Protein AF-A0A949NY78-F1 (afdb_monomer)

Foldseek 3Di:
DPPVVVLLVPFDWDQAPPDDGAWGFPDDAQQKTWIWGQDPPGIKIWIWGADPVRRHTDDIDIGPDPVVSVVVNCPVRVVDDPVPDDDLVRLLVLLVVLVVCVVPDPPDDPVRVVVSVVSNVVSCVVRVVNVVVVVVVVVVVVVPPDPDD

Mean predicted aligned error: 8.69 Å

pLDDT: mean 89.38, std 11.96, range [41.12, 98.56]

Solvent-accessible surface area (backbone atoms only — not comparable to full-atom values): 8663 Å² total; per-residue (Å²): 120,65,69,64,52,53,49,56,73,73,37,53,73,56,84,36,63,94,58,73,87,64,36,22,41,75,48,74,45,84,61,23,36,36,31,38,31,75,47,98,85,59,52,37,23,34,26,32,32,49,41,97,87,60,52,29,68,42,84,72,48,79,30,78,44,65,67,63,34,51,54,53,36,33,46,75,40,61,76,39,65,66,93,75,60,73,52,73,68,52,45,52,52,52,43,56,51,50,55,50,48,59,75,70,42,92,81,69,50,73,70,58,52,53,52,49,52,58,49,44,56,53,44,41,72,74,42,56,67,57,62,52,50,55,53,50,53,54,52,54,65,66,69,68,72,63,91,78,130

Sequence (149 aa):
MTKLMELYNQLKPLQADGLREGYRKILEHDGHVLAMGKMQEGFEFVTWRYTYDGNSVTLGHYFTGLEAAKEDFAKRAGLINANRMFGETDLKLIHSSLVNYVGLNGNLNYKDEKAIGSILEKIELIVPEILRHEKLEDLEMVADDGIEL

Nearest PDB structures (foldseek):
  7fdd-assembly1_B  TM=4.604E-01  e=5.812E-01  Borreliella burgdorferi
  6kwv-assembly1_O  TM=4.758E-01  e=1.261E+00  Borreliella burgdorferi B31
  3ckf-assembly1_A  TM=4.915E-01  e=1.914E+00  Borreliella burgdorferi
  4bhm-assembly1_D  TM=4.226E-01  e=3.913E+00  Pyricularia oryzae
  5yxy-assembly2_B  TM=3.134E-01  e=1.339E+00  Thermococcus kodakarensis KOD1

Radius of gyration: 23.09 Å; Cα contacts (8 Å, |Δi|>4): 155; chains: 1; bounding box: 70×34×57 Å

Structure (mmCIF, N/CA/C/O backbone):
data_AF-A0A949NY78-F1
#
_entry.id   AF-A0A949NY78-F1
#
loop_
_atom_site.group_PDB
_atom_site.id
_atom_site.type_symbol
_atom_site.label_atom_id
_atom_site.label_alt_id
_atom_site.label_comp_id
_atom_site.label_asym_id
_atom_site.label_entity_id
_atom_site.label_seq_id
_atom_site.pdbx_PDB_ins_code
_atom_site.Cartn_x
_atom_site.Cartn_y
_atom_site.Cartn_z
_atom_site.occupancy
_atom_site.B_iso_or_equiv
_atom_site.auth_seq_id
_atom_site.auth_comp_id
_atom_site.auth_asym_id
_atom_site.auth_atom_id
_atom_site.pdbx_PDB_mo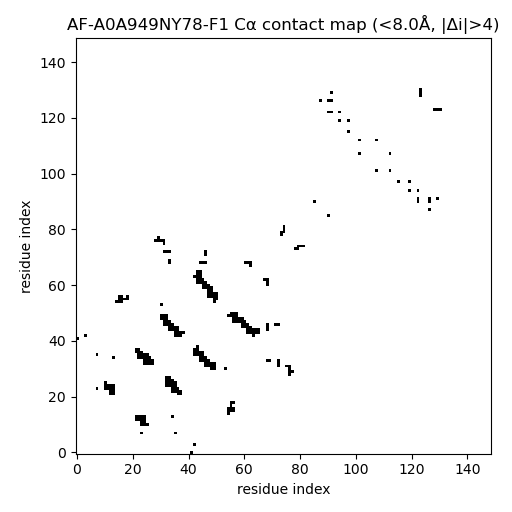del_num
ATOM 1 N N . MET A 1 1 ? 2.492 18.033 10.832 1.00 58.00 1 MET A N 1
ATOM 2 C CA . MET A 1 1 ? 1.566 17.453 11.836 1.00 58.00 1 MET A CA 1
ATOM 3 C C . MET A 1 1 ? 0.079 17.656 11.517 1.00 58.00 1 MET A C 1
ATOM 5 O O . MET A 1 1 ? -0.698 16.765 11.829 1.00 58.00 1 MET A O 1
ATOM 9 N N . THR A 1 2 ? -0.345 18.774 10.911 1.00 78.12 2 THR A N 1
ATOM 10 C CA . THR A 1 2 ? -1.769 19.177 10.837 1.00 78.12 2 THR A CA 1
ATOM 11 C C . THR A 1 2 ? -2.670 18.239 10.018 1.00 78.12 2 THR A C 1
ATOM 13 O O . THR A 1 2 ? -3.745 17.878 10.480 1.00 78.12 2 THR A O 1
ATOM 16 N N . LYS A 1 3 ? -2.206 17.737 8.863 1.00 90.25 3 LYS A N 1
ATOM 17 C CA . LYS A 1 3 ? -3.044 16.962 7.923 1.00 90.25 3 LYS A CA 1
ATOM 18 C C . LYS A 1 3 ? -3.536 15.608 8.460 1.00 90.25 3 LYS A C 1
ATOM 20 O O . LYS A 1 3 ? -4.688 15.247 8.252 1.00 90.25 3 LYS A O 1
ATOM 25 N N . LEU A 1 4 ? -2.682 14.854 9.160 1.00 91.88 4 LEU A N 1
ATOM 26 C CA . LEU A 1 4 ? -3.087 13.570 9.758 1.00 91.88 4 LEU A CA 1
ATOM 27 C C . LEU A 1 4 ? -4.019 13.767 10.955 1.00 91.88 4 LEU A C 1
ATOM 29 O O . LEU A 1 4 ? -4.921 12.964 11.163 1.00 91.88 4 LEU A O 1
ATOM 33 N N . MET A 1 5 ? -3.832 14.850 11.711 1.00 93.06 5 MET A N 1
ATOM 34 C CA . MET A 1 5 ? -4.728 15.200 12.810 1.00 93.06 5 MET A CA 1
ATOM 35 C C . MET A 1 5 ? -6.116 15.611 12.299 1.00 93.06 5 MET A C 1
ATOM 37 O O . MET A 1 5 ? -7.122 15.166 12.845 1.00 93.06 5 MET A O 1
ATOM 41 N N . GLU A 1 6 ? -6.181 16.417 11.237 1.00 93.88 6 GLU A N 1
ATOM 42 C CA . GLU A 1 6 ? -7.439 16.769 10.564 1.00 93.88 6 GLU A CA 1
ATOM 43 C C . GLU A 1 6 ? -8.163 15.528 10.043 1.00 93.88 6 GLU A C 1
ATOM 45 O O . GLU A 1 6 ? -9.343 15.347 10.344 1.00 93.88 6 GLU A O 1
ATOM 50 N N . LEU A 1 7 ? -7.441 14.646 9.339 1.00 94.25 7 LEU A N 1
ATOM 51 C CA . LEU A 1 7 ? -7.983 13.372 8.875 1.00 94.25 7 LEU A CA 1
ATOM 52 C C . LEU A 1 7 ? -8.547 12.573 10.052 1.00 94.25 7 LEU A C 1
ATOM 54 O O . LEU A 1 7 ? -9.728 12.244 10.050 1.00 94.25 7 LEU A O 1
ATOM 58 N N . TYR A 1 8 ? -7.745 12.332 11.093 1.00 95.44 8 TYR A N 1
ATOM 59 C CA . TYR A 1 8 ? -8.169 11.585 12.275 1.00 95.44 8 TYR A CA 1
ATOM 60 C C . TYR A 1 8 ? -9.474 12.133 12.869 1.00 95.44 8 TYR A C 1
ATOM 62 O O . TYR A 1 8 ? -10.402 11.374 13.131 1.00 95.44 8 TYR A O 1
ATOM 70 N N . ASN A 1 9 ? -9.594 13.451 13.026 1.00 94.19 9 ASN A N 1
ATOM 71 C CA . ASN A 1 9 ? -10.791 14.063 13.603 1.00 94.19 9 ASN A CA 1
ATOM 72 C C . ASN A 1 9 ? -12.054 13.875 12.740 1.00 94.19 9 ASN A C 1
ATOM 74 O O . ASN A 1 9 ? -13.152 13.809 13.293 1.00 94.19 9 ASN A O 1
ATOM 78 N N . GLN A 1 10 ? -11.908 13.763 11.417 1.00 95.62 10 GLN A N 1
ATOM 7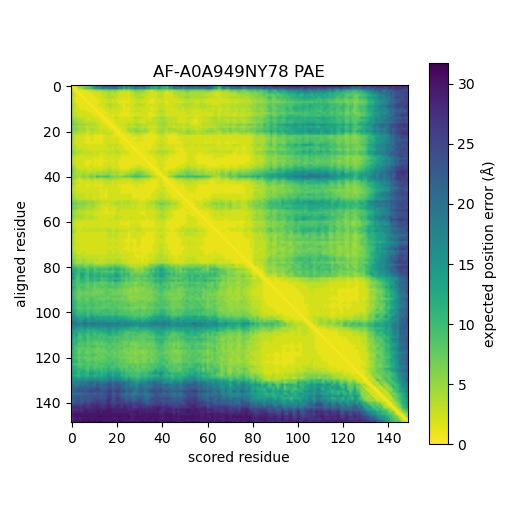9 C CA . GLN A 1 10 ? -13.013 13.554 10.472 1.00 95.62 10 GLN A CA 1
ATOM 80 C C . GLN A 1 10 ? -13.441 12.084 10.351 1.00 95.62 10 GLN A C 1
ATOM 82 O O . GLN A 1 10 ? -14.587 11.800 9.995 1.00 95.62 10 GLN A O 1
ATOM 87 N N . LEU A 1 11 ? -12.541 11.139 10.634 1.00 97.12 11 LEU A N 1
ATOM 88 C CA . LEU A 1 11 ? -12.830 9.713 10.503 1.00 97.12 11 LEU A CA 1
ATOM 89 C C . LEU A 1 11 ? -13.764 9.214 11.606 1.00 97.12 11 LEU A C 1
ATOM 91 O O . LEU A 1 11 ? -13.703 9.649 12.757 1.00 97.12 11 LEU A O 1
ATOM 95 N N . LYS A 1 12 ? -14.602 8.233 11.268 1.00 96.25 12 LYS A N 1
ATOM 96 C CA . LYS A 1 12 ? -15.482 7.579 12.241 1.00 96.25 12 LYS A CA 1
ATOM 97 C C . LYS A 1 12 ? -14.671 6.634 13.140 1.00 96.25 12 LYS A C 1
ATOM 99 O O . LYS A 1 12 ? -13.786 5.940 12.626 1.00 96.25 12 LYS A O 1
ATOM 104 N N . PRO A 1 13 ? -14.971 6.568 14.451 1.00 96.12 13 PRO A N 1
ATOM 105 C CA . PRO A 1 13 ? -14.430 5.530 15.321 1.00 96.12 13 PRO A CA 1
ATOM 106 C C . PRO A 1 13 ? -14.679 4.140 14.733 1.00 96.12 13 PRO A C 1
ATOM 108 O O . PRO A 1 13 ? -15.772 3.866 14.231 1.00 96.12 13 PRO A O 1
ATOM 111 N N . LEU A 1 14 ? -13.659 3.286 14.773 1.00 96.38 14 LEU A N 1
ATOM 112 C CA . LEU A 1 14 ? -13.800 1.884 14.410 1.00 96.38 14 LEU A CA 1
ATOM 113 C C . LEU A 1 14 ? -14.466 1.154 15.578 1.00 96.38 14 LEU A C 1
ATOM 115 O O . LEU A 1 14 ? -13.939 1.156 16.686 1.00 96.38 14 LEU A O 1
ATOM 119 N N . GLN A 1 15 ? -15.629 0.564 15.319 1.00 94.25 15 GLN A N 1
ATOM 120 C CA . GLN A 1 15 ? -16.356 -0.247 16.290 1.00 94.25 15 GLN A CA 1
ATOM 121 C C . GLN A 1 15 ? -15.982 -1.708 16.057 1.00 94.25 15 GLN A C 1
ATOM 123 O O . GLN A 1 15 ? -16.218 -2.223 14.965 1.00 94.25 15 GLN A O 1
ATOM 128 N N . ALA A 1 16 ? -15.354 -2.333 17.050 1.00 95.25 16 ALA A N 1
ATOM 129 C CA . ALA A 1 16 ? -15.016 -3.748 17.033 1.00 95.25 16 ALA A CA 1
ATOM 130 C C . ALA A 1 16 ? -14.875 -4.269 18.468 1.00 95.25 16 ALA A C 1
ATOM 132 O O . ALA A 1 16 ? -14.214 -3.642 19.301 1.00 95.25 16 ALA A O 1
ATOM 133 N N . ASP A 1 17 ? -15.464 -5.426 18.748 1.00 95.62 17 ASP A N 1
ATOM 134 C CA . ASP A 1 17 ? -15.443 -6.040 20.071 1.00 95.62 17 ASP A CA 1
ATOM 135 C C . ASP A 1 17 ? -14.010 -6.362 20.503 1.00 95.62 17 ASP A C 1
ATOM 137 O O . ASP A 1 17 ? -13.227 -6.949 19.749 1.00 95.62 17 ASP A O 1
ATOM 141 N N . GLY A 1 18 ? -13.658 -5.967 21.730 1.00 90.38 18 GLY A N 1
ATOM 142 C CA . GLY A 1 18 ? -12.323 -6.164 22.302 1.00 90.38 18 GLY A CA 1
ATOM 143 C C . GLY A 1 18 ? -11.238 -5.228 21.753 1.00 90.38 18 GLY A C 1
ATOM 144 O O . GLY A 1 18 ? -10.095 -5.305 22.206 1.00 90.38 18 GLY A O 1
ATOM 145 N N . LEU A 1 19 ? -11.566 -4.329 20.816 1.00 92.69 19 LEU A N 1
ATOM 146 C CA . LEU A 1 19 ? -10.621 -3.342 20.307 1.00 92.69 19 LEU A CA 1
ATOM 147 C C . LEU A 1 19 ? -10.488 -2.172 21.287 1.00 92.69 19 LEU A C 1
ATOM 149 O O . LEU A 1 19 ? -11.473 -1.615 21.770 1.00 92.69 19 LEU A O 1
ATOM 153 N N . ARG A 1 20 ? -9.245 -1.762 21.557 1.00 88.75 20 ARG A N 1
ATOM 154 C CA . ARG A 1 20 ? -8.968 -0.561 22.350 1.00 88.75 20 ARG A CA 1
ATOM 155 C C . ARG A 1 20 ? -9.570 0.673 21.668 1.00 88.75 20 ARG A C 1
ATOM 157 O O . ARG A 1 20 ? -9.411 0.863 20.463 1.00 88.75 20 ARG A O 1
ATOM 164 N N . GLU A 1 21 ? -10.186 1.552 22.453 1.00 88.69 21 GLU A N 1
ATOM 165 C CA . GLU A 1 21 ? -10.669 2.840 21.953 1.00 88.69 21 GLU A CA 1
ATOM 166 C C . GLU A 1 21 ? -9.545 3.682 21.325 1.00 88.69 21 GLU A C 1
ATOM 168 O O . GLU A 1 21 ? -8.394 3.661 21.768 1.00 88.69 21 GLU A O 1
ATOM 173 N N . GLY A 1 22 ? -9.900 4.483 20.317 1.00 91.69 22 GLY A N 1
ATOM 174 C CA . GLY A 1 22 ? -8.983 5.433 19.677 1.00 91.69 22 GLY A CA 1
ATOM 175 C C . GLY A 1 22 ? -8.548 5.059 18.262 1.00 91.69 22 GLY A C 1
ATOM 176 O O . GLY A 1 22 ? -7.905 5.871 17.602 1.00 91.69 22 GLY A O 1
ATOM 177 N N . TYR A 1 23 ? -8.937 3.893 17.749 1.00 96.56 23 TYR A N 1
ATOM 178 C CA . TYR A 1 23 ? -8.801 3.614 16.321 1.00 96.56 23 TYR A CA 1
ATOM 179 C C . TYR A 1 23 ? -9.953 4.215 15.525 1.00 96.56 23 TYR A C 1
ATOM 181 O O . TYR A 1 23 ? -11.124 4.149 15.910 1.00 96.56 23 TYR A O 1
ATOM 189 N N . ARG A 1 24 ? -9.615 4.798 14.377 1.00 97.50 24 ARG A N 1
ATOM 190 C CA . ARG A 1 24 ? -10.572 5.374 13.435 1.00 97.50 24 ARG A CA 1
ATOM 191 C C . ARG A 1 24 ? -10.385 4.771 12.059 1.00 97.50 24 ARG A C 1
ATOM 193 O O . ARG A 1 24 ? -9.260 4.613 11.587 1.00 97.50 24 ARG A O 1
ATOM 200 N N . LYS A 1 25 ? -11.502 4.430 11.424 1.00 97.50 25 LYS A N 1
ATOM 201 C CA . LYS A 1 25 ? -11.525 3.755 10.127 1.00 97.50 25 LYS A CA 1
ATOM 202 C C . LYS A 1 25 ? -11.187 4.742 9.014 1.00 97.50 25 LYS A C 1
ATOM 204 O O . LYS A 1 25 ? -11.914 5.716 8.856 1.00 97.50 25 LYS A O 1
ATOM 209 N N . ILE A 1 26 ? -10.136 4.465 8.240 1.00 97.50 26 ILE A N 1
ATOM 210 C CA . ILE A 1 26 ? -9.782 5.213 7.024 1.00 97.50 26 ILE A CA 1
ATOM 211 C C . ILE A 1 26 ? -10.581 4.663 5.841 1.00 97.50 26 ILE A C 1
ATOM 213 O O . ILE A 1 26 ? -11.279 5.416 5.168 1.00 97.50 26 ILE A O 1
ATOM 217 N N . LEU A 1 27 ? -10.498 3.352 5.599 1.00 96.62 27 LEU A N 1
ATOM 218 C CA . LEU A 1 27 ? -11.268 2.670 4.560 1.00 96.62 27 LEU A CA 1
ATOM 219 C C . LEU A 1 27 ? -11.520 1.203 4.905 1.00 96.62 27 LEU A C 1
ATOM 221 O O . LEU A 1 27 ? -10.857 0.634 5.767 1.00 96.62 27 LEU A O 1
ATOM 225 N N . GLU A 1 28 ? -12.478 0.600 4.214 1.00 96.75 28 GLU A N 1
ATOM 226 C CA . GLU A 1 28 ? -12.846 -0.804 4.360 1.00 96.75 28 GLU A CA 1
ATOM 227 C C . GLU A 1 28 ? -13.237 -1.378 3.004 1.00 96.75 28 GLU A C 1
ATOM 229 O O . GLU A 1 28 ? -13.889 -0.707 2.203 1.00 96.75 28 GLU A O 1
ATOM 234 N N . HIS A 1 29 ? -12.795 -2.603 2.746 1.00 96.75 29 HIS A N 1
ATOM 235 C CA . HIS A 1 29 ? -13.056 -3.323 1.511 1.00 96.75 29 HIS A CA 1
ATOM 236 C C . HIS A 1 29 ? -12.879 -4.824 1.737 1.00 96.75 29 HIS A C 1
ATOM 238 O O . HIS A 1 29 ? -11.925 -5.227 2.396 1.00 96.75 29 HIS A O 1
ATOM 244 N N . ASP A 1 30 ? -13.793 -5.629 1.194 1.00 95.12 30 ASP A N 1
ATOM 245 C CA . ASP A 1 30 ? -13.740 -7.098 1.200 1.00 95.12 30 ASP A CA 1
ATOM 246 C C . ASP A 1 30 ? -13.343 -7.713 2.558 1.00 95.12 30 ASP A C 1
ATOM 248 O O . ASP A 1 30 ? -12.372 -8.456 2.691 1.00 95.12 30 ASP A O 1
ATOM 252 N N . GLY A 1 31 ? -14.041 -7.309 3.624 1.00 96.19 31 GLY A N 1
ATOM 253 C CA . GLY A 1 31 ? -13.781 -7.806 4.979 1.00 96.19 31 GLY A CA 1
ATOM 254 C C . GLY A 1 31 ? -12.456 -7.342 5.596 1.00 96.19 31 GLY A C 1
ATOM 255 O O . GLY A 1 31 ? -12.090 -7.824 6.665 1.00 96.19 31 GLY A O 1
ATOM 256 N N . HIS A 1 32 ? -11.745 -6.402 4.978 1.00 98.00 32 HIS A N 1
ATOM 257 C CA . HIS A 1 32 ? -10.535 -5.783 5.508 1.00 98.00 32 HIS A CA 1
ATOM 258 C C . HIS A 1 32 ? -10.777 -4.314 5.842 1.00 98.00 32 HIS A C 1
ATOM 260 O O . HIS A 1 32 ? -11.564 -3.632 5.187 1.00 98.00 32 HIS A O 1
ATOM 266 N N . VAL A 1 33 ? -10.054 -3.798 6.833 1.00 98.12 33 VAL A N 1
ATOM 267 C CA . VAL A 1 33 ? -10.110 -2.388 7.239 1.00 98.12 33 VAL A CA 1
ATOM 268 C C . VAL A 1 33 ? -8.705 -1.808 7.357 1.00 98.12 33 VAL A C 1
ATOM 270 O O . VAL A 1 33 ? -7.829 -2.437 7.943 1.00 98.12 33 VAL A O 1
ATOM 273 N N . LEU A 1 34 ? -8.496 -0.608 6.809 1.00 98.56 34 LEU A N 1
ATOM 274 C CA . LEU A 1 34 ? -7.359 0.254 7.129 1.00 98.56 34 LEU A CA 1
ATOM 275 C C . LEU A 1 34 ? -7.828 1.282 8.158 1.00 98.56 34 LEU A C 1
ATOM 277 O O . LEU A 1 34 ? -8.788 2.022 7.924 1.00 98.56 34 LEU A O 1
ATOM 281 N N . ALA A 1 35 ? -7.135 1.350 9.285 1.00 98.25 35 ALA A N 1
ATOM 282 C CA . ALA A 1 35 ? -7.425 2.258 10.380 1.00 98.25 35 ALA A CA 1
ATOM 283 C C . ALA A 1 35 ? -6.178 3.045 10.794 1.00 98.25 35 ALA A C 1
ATOM 285 O O . ALA A 1 35 ? -5.048 2.675 10.473 1.00 98.25 35 ALA A O 1
ATOM 286 N N . MET A 1 36 ? -6.396 4.132 11.530 1.00 97.88 36 MET A N 1
ATOM 287 C CA . MET A 1 36 ? -5.338 4.872 12.213 1.00 97.88 36 MET A CA 1
ATOM 288 C C . MET A 1 36 ? -5.666 5.071 13.688 1.00 97.88 36 MET A C 1
ATOM 290 O O . MET A 1 36 ? -6.820 5.314 14.046 1.00 97.88 36 MET A O 1
ATOM 294 N N . GLY A 1 37 ? -4.640 4.976 14.528 1.00 95.62 37 GLY A N 1
ATOM 295 C CA . GLY A 1 37 ? -4.700 5.196 15.969 1.00 95.62 37 GLY A CA 1
ATOM 296 C C . GLY A 1 37 ? -3.801 6.358 16.375 1.00 95.62 37 GLY A C 1
ATOM 297 O O . GLY A 1 37 ? -2.756 6.593 15.763 1.00 95.62 37 GLY A O 1
ATOM 298 N N . LYS A 1 38 ? -4.205 7.117 17.397 1.00 92.19 38 LYS A N 1
ATOM 299 C CA . LYS A 1 38 ? -3.364 8.181 17.959 1.00 92.19 38 LYS A CA 1
ATOM 300 C C . LYS A 1 38 ? -2.407 7.595 19.000 1.00 92.19 38 LYS A C 1
ATOM 302 O O . LYS A 1 38 ? -2.856 6.989 19.970 1.00 92.19 38 LYS A O 1
ATOM 307 N N . MET A 1 39 ? -1.112 7.840 18.823 1.00 87.56 39 MET A N 1
ATOM 308 C CA . MET A 1 39 ? -0.055 7.453 19.762 1.00 87.56 39 MET A CA 1
ATOM 309 C C . MET A 1 39 ? 0.419 8.655 20.589 1.00 87.56 39 MET A C 1
ATOM 311 O O . MET A 1 39 ? 0.020 9.793 20.328 1.00 87.56 39 MET A O 1
ATOM 315 N N . GLN A 1 40 ? 1.259 8.412 21.606 1.00 86.12 40 GLN A N 1
ATOM 316 C CA . GLN A 1 40 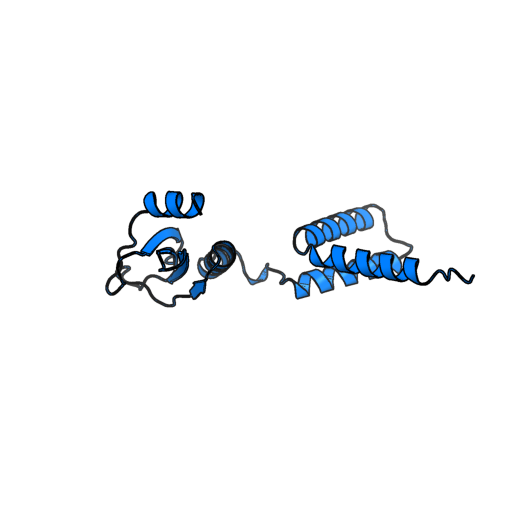? 1.893 9.492 22.381 1.00 86.12 40 GLN A CA 1
ATOM 317 C C . GLN A 1 40 ? 2.656 10.451 21.459 1.00 86.12 40 GLN A C 1
ATOM 319 O O . GLN A 1 40 ? 2.498 11.666 21.564 1.00 86.12 40 GLN A O 1
ATOM 324 N N . GLU A 1 41 ? 3.393 9.893 20.498 1.00 84.12 41 GLU A N 1
ATOM 325 C CA . GLU A 1 41 ? 4.148 10.642 19.498 1.00 84.12 41 GLU A CA 1
ATOM 326 C C . GLU A 1 41 ? 3.653 10.292 18.089 1.00 84.12 41 GLU A C 1
ATOM 328 O O . GLU A 1 41 ? 4.202 9.446 17.390 1.00 84.12 41 GLU A O 1
ATOM 333 N N . GLY A 1 42 ? 2.566 10.942 17.666 1.00 90.69 42 GLY A N 1
ATOM 334 C CA . GLY A 1 42 ? 2.054 10.847 16.297 1.00 90.69 42 GLY A CA 1
ATOM 335 C C . GLY A 1 42 ? 0.927 9.832 16.116 1.00 90.69 42 GLY A C 1
ATOM 336 O O . GLY A 1 42 ? -0.040 9.813 16.881 1.00 90.69 42 GLY A O 1
ATOM 337 N N . PHE A 1 43 ? 1.012 9.049 15.043 1.00 94.62 43 PHE A N 1
ATOM 338 C CA . PHE A 1 43 ? -0.030 8.119 14.623 1.00 94.62 43 PHE A CA 1
ATOM 339 C C . PHE A 1 43 ? 0.571 6.772 14.258 1.00 94.62 43 PHE A C 1
ATOM 341 O O . PHE A 1 43 ? 1.672 6.700 13.717 1.00 94.62 43 PHE A O 1
ATOM 348 N N . GLU A 1 44 ? -0.199 5.727 14.506 1.00 95.75 44 GLU A N 1
ATOM 349 C CA . GLU A 1 44 ? 0.016 4.414 13.917 1.00 95.75 44 GLU A CA 1
ATOM 350 C C . GLU A 1 44 ? -1.078 4.127 12.890 1.00 95.75 44 GLU A C 1
ATOM 352 O O . GLU A 1 44 ? -2.181 4.683 12.949 1.00 95.75 44 GLU A O 1
ATOM 357 N N . PHE A 1 45 ? -0.778 3.220 11.974 1.00 97.94 45 PHE A N 1
ATOM 358 C CA . PHE A 1 45 ? -1.699 2.736 10.960 1.00 97.94 45 PHE A CA 1
ATOM 359 C C . PHE A 1 45 ? -1.773 1.223 11.045 1.00 97.94 45 PHE A C 1
ATOM 361 O O . PHE A 1 45 ? -0.759 0.562 11.266 1.00 97.94 45 PHE A O 1
ATOM 368 N N . VAL A 1 46 ? -2.972 0.677 10.873 1.00 97.94 46 VAL A N 1
ATOM 369 C CA . VAL A 1 46 ? -3.203 -0.760 10.998 1.00 97.94 46 VAL A CA 1
ATOM 370 C C . VAL A 1 46 ? -4.117 -1.259 9.905 1.00 97.94 46 VAL A C 1
ATOM 372 O O . VAL A 1 46 ? -5.150 -0.645 9.634 1.00 97.94 46 VAL A O 1
ATOM 375 N N . THR A 1 47 ? -3.770 -2.405 9.330 1.00 98.38 47 THR A N 1
ATOM 376 C CA . THR A 1 47 ? -4.698 -3.194 8.522 1.00 98.38 47 THR A CA 1
ATOM 377 C C . THR A 1 47 ? -5.195 -4.379 9.341 1.00 98.38 47 THR A C 1
ATOM 379 O O . THR A 1 47 ? -4.409 -5.124 9.922 1.00 98.38 47 THR A O 1
ATOM 382 N N . TRP A 1 48 ? -6.508 -4.574 9.399 1.00 98.25 48 TRP A N 1
ATOM 383 C CA . TRP A 1 48 ? -7.121 -5.751 10.012 1.00 98.25 48 TRP A CA 1
ATOM 384 C C . TRP A 1 48 ? -8.011 -6.480 9.016 1.00 98.25 48 TRP A C 1
ATOM 386 O O . TRP A 1 48 ? -8.420 -5.920 7.998 1.00 98.25 48 TRP A O 1
ATOM 396 N N . ARG A 1 49 ? -8.345 -7.729 9.344 1.00 97.88 49 ARG A N 1
ATOM 397 C CA . ARG A 1 49 ? -9.485 -8.439 8.766 1.00 97.88 49 ARG A CA 1
ATOM 398 C C . ARG A 1 49 ? -10.600 -8.509 9.800 1.00 97.88 49 ARG A C 1
ATOM 400 O O . ARG A 1 49 ? -10.327 -8.813 10.959 1.00 97.88 49 ARG A O 1
ATOM 407 N N . TYR A 1 50 ? -11.838 -8.270 9.398 1.00 97.69 50 TYR A N 1
ATOM 408 C CA . TYR A 1 50 ? -12.977 -8.583 10.246 1.00 97.69 50 TYR A CA 1
ATOM 409 C C . TYR A 1 50 ? -13.071 -10.097 10.476 1.00 97.69 50 TYR A C 1
ATOM 411 O O . TYR A 1 50 ? -12.665 -10.929 9.658 1.00 97.69 50 TYR A O 1
ATOM 419 N N . THR A 1 51 ? -13.585 -10.446 11.643 1.00 97.25 51 THR A N 1
ATOM 420 C CA . THR A 1 51 ? -14.046 -11.797 11.968 1.00 97.25 51 THR A CA 1
ATOM 421 C C . THR A 1 51 ? -15.254 -12.164 11.102 1.00 97.25 51 THR A C 1
ATOM 423 O O . THR A 1 51 ? -15.864 -11.302 10.473 1.00 97.25 51 THR A O 1
ATOM 426 N N . TYR A 1 52 ? -15.578 -13.456 11.015 1.00 92.88 52 TYR A N 1
ATOM 427 C CA . TYR A 1 52 ? -16.639 -13.941 10.123 1.00 92.88 52 TYR A CA 1
ATOM 428 C C . TYR A 1 52 ? -18.016 -13.328 10.432 1.00 92.88 52 TYR A C 1
ATOM 430 O O . TYR A 1 52 ? -18.794 -13.077 9.518 1.00 92.88 52 TYR A O 1
ATOM 438 N N . ASP A 1 53 ? -18.301 -13.066 11.707 1.00 94.31 53 ASP A N 1
ATOM 439 C CA . ASP A 1 53 ? -19.528 -12.416 12.173 1.00 94.31 53 ASP A CA 1
ATOM 440 C C . ASP A 1 53 ? -19.486 -10.880 12.062 1.00 94.31 53 ASP A C 1
ATOM 442 O O . ASP A 1 53 ? -20.499 -10.226 12.290 1.00 94.31 53 ASP A O 1
ATOM 446 N N . GLY A 1 54 ? -18.339 -10.300 11.689 1.00 93.69 54 GLY A N 1
ATOM 447 C CA . GLY A 1 54 ? -18.160 -8.863 11.481 1.00 93.69 54 GLY A CA 1
ATOM 448 C C . GLY A 1 54 ? -18.051 -8.029 12.760 1.00 93.69 54 GLY A C 1
ATOM 449 O O . GLY A 1 54 ? -17.894 -6.814 12.664 1.00 93.69 54 GLY A O 1
ATOM 450 N N . ASN A 1 55 ? -18.103 -8.650 13.942 1.00 95.56 55 ASN A N 1
ATOM 451 C CA . ASN A 1 55 ? -18.178 -7.926 15.215 1.00 95.56 55 ASN A CA 1
ATOM 452 C C . ASN A 1 55 ? -16.806 -7.523 15.756 1.00 95.56 55 ASN A C 1
ATOM 454 O O . ASN A 1 55 ? -16.681 -6.526 16.458 1.00 95.56 55 ASN A O 1
ATOM 458 N N . SER A 1 56 ? -15.759 -8.281 15.427 1.00 96.69 56 SER A N 1
ATOM 459 C CA . SER A 1 56 ? -14.389 -8.020 15.877 1.00 96.69 56 SER A CA 1
ATOM 460 C C . SER A 1 56 ? -13.390 -8.011 14.716 1.00 96.69 56 SER A C 1
ATOM 462 O O . SER A 1 56 ? -13.720 -8.374 13.582 1.00 96.69 56 SER A O 1
ATOM 464 N N . VAL A 1 57 ? -12.149 -7.620 14.996 1.00 97.56 57 VAL A N 1
ATOM 465 C CA . VAL A 1 57 ? -11.035 -7.553 14.042 1.00 97.56 57 VAL A CA 1
ATOM 466 C C . VAL A 1 57 ? -9.888 -8.478 14.451 1.00 97.56 57 VAL A C 1
ATOM 468 O O . VAL A 1 57 ? -9.651 -8.730 15.627 1.00 97.56 57 VAL A O 1
ATOM 471 N N . THR A 1 58 ? -9.154 -9.002 13.471 1.00 96.38 58 THR A N 1
ATOM 472 C CA . THR A 1 58 ? -8.044 -9.941 13.670 1.00 96.38 58 THR A CA 1
ATOM 473 C C . THR A 1 58 ? -6.948 -9.760 12.610 1.00 96.38 58 THR A C 1
ATOM 475 O O . THR A 1 58 ? -7.099 -8.981 11.666 1.00 96.38 58 THR A O 1
ATOM 478 N N . LEU A 1 59 ? -5.833 -10.484 12.763 1.00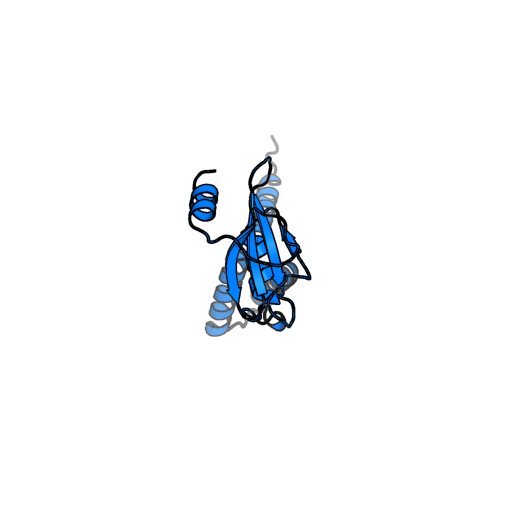 95.75 59 LEU A N 1
ATOM 479 C CA . LEU A 1 59 ? -4.697 -10.521 11.828 1.00 95.75 59 LEU A CA 1
ATOM 480 C C . LEU A 1 59 ? -4.109 -9.131 11.523 1.00 95.75 59 LEU A C 1
ATOM 482 O O . LEU A 1 59 ? -3.909 -8.790 10.358 1.00 95.75 59 LEU A O 1
ATOM 486 N N . GLY A 1 60 ? -3.877 -8.329 12.567 1.00 96.81 60 GLY A N 1
ATOM 487 C CA . GLY A 1 60 ? -3.419 -6.943 12.447 1.00 96.81 60 GLY A CA 1
ATOM 488 C C . GLY A 1 60 ? -1.982 -6.802 11.946 1.00 96.81 60 GLY A C 1
ATOM 489 O O . GLY A 1 60 ? -1.078 -7.379 12.548 1.00 96.81 60 GLY A O 1
ATOM 490 N N . HIS A 1 61 ? -1.764 -6.010 10.893 1.00 98.12 61 HIS A N 1
ATOM 491 C CA . HIS A 1 61 ? -0.436 -5.531 10.491 1.00 98.12 61 HIS A CA 1
ATOM 492 C C . HIS A 1 61 ? -0.293 -4.053 10.877 1.00 98.12 61 HIS A C 1
ATOM 494 O O . HIS A 1 61 ? -1.157 -3.250 10.531 1.00 98.12 61 HIS A O 1
ATOM 500 N N . TYR A 1 62 ? 0.777 -3.700 11.594 1.00 96.88 62 TYR A N 1
ATOM 501 C CA . TYR A 1 62 ? 0.972 -2.382 12.209 1.00 96.88 62 TYR A CA 1
ATOM 502 C C . TYR A 1 62 ? 2.115 -1.622 11.536 1.00 96.88 62 TYR A C 1
ATOM 504 O O . TYR A 1 62 ? 3.178 -2.186 11.276 1.00 96.88 62 TYR A O 1
ATOM 512 N N . PHE A 1 63 ? 1.908 -0.329 11.297 1.00 97.06 63 PHE A N 1
ATOM 513 C CA . PHE A 1 63 ? 2.823 0.530 10.555 1.00 97.06 63 PHE A CA 1
ATOM 514 C C . PHE A 1 63 ? 2.937 1.908 11.207 1.00 97.06 63 PHE A C 1
ATOM 516 O O . PHE A 1 63 ? 1.961 2.469 11.706 1.00 97.06 63 PHE A O 1
ATOM 523 N N . THR A 1 64 ? 4.121 2.509 11.121 1.00 94.75 64 THR A N 1
AT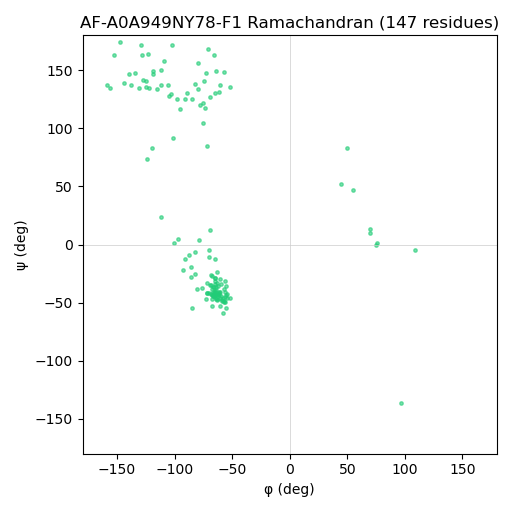OM 524 C CA . THR A 1 64 ? 4.346 3.920 11.479 1.00 94.75 64 THR A CA 1
ATOM 525 C C . THR A 1 64 ? 4.044 4.870 10.315 1.00 94.75 64 THR A C 1
ATOM 527 O O . THR A 1 64 ? 3.809 6.059 10.524 1.00 94.75 64 THR A O 1
ATOM 530 N N . GLY A 1 65 ? 4.018 4.356 9.079 1.00 94.12 65 GLY A N 1
ATOM 531 C CA . GLY A 1 65 ? 3.782 5.126 7.859 1.00 94.12 65 GLY A CA 1
ATOM 532 C C . GLY A 1 65 ? 2.489 4.734 7.143 1.00 94.12 65 GLY A C 1
ATOM 533 O O . GLY A 1 65 ? 2.227 3.554 6.916 1.00 94.12 65 GLY A O 1
ATOM 534 N N . LEU A 1 66 ? 1.709 5.738 6.729 1.00 95.00 66 LEU A N 1
ATOM 535 C CA . LEU A 1 66 ? 0.440 5.534 6.022 1.00 95.00 66 LEU A CA 1
ATOM 536 C C . LEU A 1 66 ? 0.620 4.855 4.657 1.00 95.00 66 LEU A C 1
ATOM 538 O O . LEU A 1 66 ? -0.225 4.057 4.269 1.00 95.00 66 LEU A O 1
ATOM 542 N N . GLU A 1 67 ? 1.692 5.160 3.923 1.00 93.75 67 GLU A N 1
ATOM 543 C CA . GLU A 1 67 ? 1.894 4.599 2.579 1.00 93.75 67 GLU A CA 1
ATOM 544 C C . GLU A 1 67 ? 2.133 3.085 2.616 1.00 93.75 67 GLU A C 1
ATOM 546 O O . GLU A 1 67 ? 1.458 2.348 1.901 1.00 93.75 67 GLU A O 1
ATOM 551 N N . ALA A 1 68 ? 2.973 2.602 3.538 1.00 93.81 68 ALA A N 1
ATOM 552 C CA . ALA A 1 68 ? 3.167 1.165 3.743 1.00 93.81 68 ALA A CA 1
ATOM 553 C C . ALA A 1 68 ? 1.857 0.461 4.144 1.00 93.81 68 ALA A C 1
ATOM 555 O O . ALA A 1 68 ? 1.532 -0.603 3.619 1.00 93.81 68 ALA A O 1
ATOM 556 N N . ALA A 1 69 ? 1.058 1.087 5.017 1.00 97.38 69 ALA A N 1
ATOM 557 C CA . ALA A 1 69 ? -0.232 0.539 5.430 1.00 97.38 69 ALA A CA 1
ATOM 558 C C . ALA A 1 69 ? -1.253 0.488 4.279 1.00 97.38 69 ALA A C 1
ATOM 560 O O . ALA A 1 69 ? -2.030 -0.461 4.186 1.00 97.38 69 ALA A O 1
ATOM 561 N N . LYS A 1 70 ? -1.258 1.485 3.382 1.00 96.06 70 LYS A N 1
ATOM 562 C CA . LYS A 1 70 ? -2.103 1.481 2.176 1.00 96.06 70 LYS A CA 1
ATOM 563 C C . LYS A 1 70 ? -1.713 0.364 1.217 1.00 96.06 70 LYS A C 1
ATOM 565 O O . LYS A 1 70 ? -2.600 -0.288 0.675 1.00 96.06 70 LYS A O 1
ATOM 570 N N . GLU A 1 71 ? -0.417 0.152 1.000 1.00 92.81 71 GLU A N 1
ATOM 571 C CA . GLU A 1 71 ? 0.066 -0.908 0.116 1.00 92.81 71 GLU A CA 1
ATOM 572 C C . GLU A 1 71 ? -0.300 -2.294 0.663 1.00 92.81 71 GLU A C 1
ATOM 574 O O . GLU A 1 71 ? -0.852 -3.126 -0.060 1.00 92.81 71 GLU A O 1
ATOM 579 N N . ASP A 1 72 ? -0.063 -2.524 1.956 1.00 95.25 72 ASP A N 1
ATOM 580 C CA . ASP A 1 72 ? -0.458 -3.758 2.634 1.00 95.25 72 ASP A CA 1
ATOM 581 C C . ASP A 1 72 ? -1.978 -3.975 2.579 1.00 95.25 72 ASP A C 1
ATOM 583 O O . ASP A 1 72 ? -2.438 -5.063 2.221 1.00 95.25 72 ASP A O 1
ATOM 587 N N . PHE A 1 73 ? -2.767 -2.925 2.832 1.00 97.25 73 PHE A N 1
ATOM 588 C CA . PHE A 1 73 ? -4.222 -2.985 2.718 1.00 97.25 73 PHE A CA 1
ATOM 589 C C . PHE A 1 73 ? -4.655 -3.369 1.302 1.00 97.25 73 PHE A C 1
ATOM 591 O O . PHE A 1 73 ? -5.479 -4.264 1.133 1.00 97.25 73 PHE A O 1
ATOM 598 N N . ALA A 1 74 ? -4.088 -2.726 0.280 1.00 95.50 74 ALA A N 1
ATOM 599 C CA . ALA A 1 74 ? -4.450 -2.975 -1.108 1.00 95.50 74 ALA A CA 1
ATOM 600 C C . ALA A 1 74 ? -4.141 -4.417 -1.545 1.00 95.50 74 ALA A C 1
ATOM 602 O O . ALA A 1 74 ? -4.923 -5.011 -2.289 1.00 95.50 74 ALA A O 1
ATOM 603 N N . LYS A 1 75 ? -3.048 -5.005 -1.042 1.00 92.69 75 LYS A N 1
ATOM 604 C CA . LYS A 1 75 ? -2.720 -6.422 -1.257 1.00 92.69 75 LYS A CA 1
ATOM 605 C C . LYS A 1 75 ? -3.714 -7.341 -0.546 1.00 92.69 75 LYS A C 1
ATOM 607 O O . LYS A 1 75 ? -4.294 -8.224 -1.172 1.00 92.69 75 LYS A O 1
ATOM 612 N N . ARG A 1 76 ? -3.922 -7.138 0.758 1.00 93.69 76 ARG A N 1
ATOM 613 C CA . ARG A 1 76 ? -4.739 -8.029 1.603 1.00 93.69 76 ARG A CA 1
ATOM 614 C C . ARG A 1 76 ? -6.220 -7.994 1.252 1.00 93.69 76 ARG A C 1
ATOM 616 O O . ARG A 1 76 ? -6.863 -9.035 1.247 1.00 93.69 76 ARG A O 1
ATOM 623 N N . ALA A 1 77 ? -6.732 -6.814 0.915 1.00 95.25 77 ALA A N 1
ATOM 624 C CA . ALA A 1 77 ? -8.112 -6.617 0.492 1.00 95.25 77 ALA A CA 1
ATOM 625 C C . ALA A 1 77 ? -8.352 -7.010 -0.979 1.00 95.25 77 ALA A C 1
ATOM 627 O O . ALA A 1 77 ? -9.432 -6.768 -1.500 1.00 95.25 77 ALA A O 1
ATOM 628 N N . GLY A 1 78 ? -7.352 -7.551 -1.687 1.00 92.88 78 GLY A N 1
ATOM 629 C CA . GLY A 1 78 ? -7.507 -7.988 -3.078 1.00 92.88 78 GLY A CA 1
ATOM 630 C C . GLY A 1 78 ? -7.690 -6.857 -4.097 1.00 92.88 78 GLY A C 1
ATOM 631 O O . GLY A 1 78 ? -8.038 -7.124 -5.246 1.00 92.88 78 GLY A O 1
ATOM 632 N N . LEU A 1 79 ? -7.423 -5.600 -3.719 1.00 93.44 79 LEU A N 1
ATOM 633 C CA . LEU A 1 79 ? -7.479 -4.451 -4.633 1.00 93.44 79 LEU A CA 1
ATOM 634 C C . LEU A 1 79 ? -6.370 -4.502 -5.689 1.00 93.44 79 LEU A C 1
ATOM 636 O O . LEU A 1 79 ? -6.519 -3.953 -6.780 1.00 93.44 79 LEU A O 1
ATOM 640 N N . ILE A 1 80 ? -5.255 -5.159 -5.365 1.00 90.31 80 ILE A N 1
ATOM 641 C CA . ILE A 1 80 ? -4.143 -5.393 -6.279 1.00 90.31 80 ILE A CA 1
ATOM 642 C C . ILE A 1 80 ? -3.898 -6.896 -6.378 1.00 90.31 80 ILE A C 1
ATOM 644 O O . ILE A 1 80 ? -3.829 -7.607 -5.378 1.00 90.31 80 ILE A O 1
ATOM 648 N N . ASN A 1 81 ? -3.714 -7.386 -7.604 1.00 85.62 81 ASN A N 1
ATOM 649 C CA . ASN A 1 81 ? -3.254 -8.749 -7.820 1.00 85.62 81 ASN A CA 1
ATOM 650 C C . ASN A 1 81 ? -1.755 -8.821 -7.501 1.00 85.62 81 ASN A C 1
ATOM 652 O O . ASN A 1 81 ? -0.938 -8.361 -8.298 1.00 85.62 81 ASN A O 1
ATOM 656 N N . ALA A 1 82 ? -1.405 -9.403 -6.354 1.00 79.12 82 ALA A N 1
ATOM 657 C CA . ALA A 1 82 ? -0.020 -9.508 -5.894 1.00 79.12 82 ALA A CA 1
ATOM 658 C C . ALA A 1 82 ? 0.902 -10.210 -6.909 1.00 79.12 82 ALA A C 1
ATOM 660 O O . ALA A 1 82 ? 2.055 -9.823 -7.044 1.00 79.12 82 ALA A O 1
ATOM 661 N N . ASN A 1 83 ? 0.384 -11.155 -7.704 1.00 79.94 83 ASN A N 1
ATOM 662 C CA . ASN A 1 83 ? 1.164 -11.831 -8.752 1.00 79.94 83 ASN A CA 1
ATOM 663 C C . ASN A 1 83 ? 1.503 -10.916 -9.942 1.00 79.94 83 ASN A C 1
ATOM 665 O O . ASN A 1 83 ? 2.262 -11.306 -10.823 1.00 79.94 83 ASN A O 1
ATOM 669 N N . ARG A 1 84 ? 0.899 -9.725 -10.015 1.00 80.81 84 ARG A N 1
ATOM 670 C CA . ARG A 1 84 ? 1.213 -8.684 -11.005 1.00 80.81 84 ARG A CA 1
ATOM 671 C C . ARG A 1 84 ? 2.099 -7.578 -10.427 1.00 80.81 84 ARG A C 1
ATOM 673 O O . ARG A 1 84 ? 2.368 -6.612 -11.136 1.00 80.81 84 ARG A O 1
ATOM 680 N N . MET A 1 85 ? 2.507 -7.679 -9.161 1.00 84.12 85 MET A N 1
ATOM 681 C CA . MET A 1 85 ? 3.429 -6.729 -8.549 1.00 84.12 85 MET A CA 1
ATOM 682 C C . MET A 1 85 ? 4.862 -7.206 -8.740 1.00 84.12 85 MET A C 1
ATOM 684 O O . MET A 1 85 ? 5.209 -8.310 -8.334 1.00 84.12 85 MET A O 1
ATOM 688 N N . PHE A 1 86 ? 5.687 -6.344 -9.322 1.00 88.81 86 PHE A N 1
ATOM 689 C CA . PHE A 1 86 ? 7.135 -6.489 -9.286 1.00 88.81 86 PHE A CA 1
ATOM 690 C C . PHE A 1 86 ? 7.655 -5.781 -8.037 1.00 88.81 86 PHE A C 1
ATOM 692 O O . PHE A 1 86 ? 7.276 -4.636 -7.775 1.00 88.81 86 PHE A O 1
ATOM 699 N N . GLY A 1 87 ? 8.490 -6.465 -7.258 1.00 86.75 87 GLY A N 1
ATOM 700 C CA . GLY A 1 87 ? 9.219 -5.835 -6.165 1.00 86.75 87 GLY A CA 1
ATOM 701 C C . GLY A 1 87 ? 10.312 -4.908 -6.691 1.00 86.75 87 GLY A C 1
ATOM 702 O O . GLY A 1 87 ? 10.683 -4.957 -7.862 1.00 86.75 87 GLY A O 1
ATOM 703 N N . GLU A 1 88 ? 10.884 -4.086 -5.814 1.00 89.75 88 GLU A N 1
ATOM 704 C CA . GLU A 1 88 ? 11.980 -3.182 -6.185 1.00 89.75 88 GLU A CA 1
ATOM 705 C C . GLU A 1 88 ? 13.170 -3.936 -6.806 1.00 89.75 88 GLU A C 1
ATOM 707 O O . GLU A 1 88 ? 13.731 -3.503 -7.811 1.00 89.75 88 GLU A O 1
ATOM 712 N N . THR A 1 89 ? 13.521 -5.102 -6.254 1.00 90.56 89 THR A N 1
ATOM 713 C CA . THR A 1 89 ? 14.571 -5.977 -6.795 1.00 90.56 89 THR A CA 1
ATOM 714 C C . THR A 1 89 ? 14.232 -6.485 -8.194 1.00 90.56 89 THR A C 1
ATOM 716 O O . THR A 1 89 ? 15.098 -6.471 -9.067 1.00 90.56 89 THR A O 1
ATOM 719 N N . ASP A 1 90 ? 12.978 -6.882 -8.429 1.00 93.56 90 ASP A N 1
ATOM 720 C CA . ASP A 1 90 ? 12.530 -7.338 -9.748 1.00 93.56 90 ASP A CA 1
ATOM 721 C C . ASP A 1 90 ? 12.606 -6.194 -10.762 1.00 93.56 90 ASP A C 1
ATOM 723 O O . ASP A 1 90 ? 13.102 -6.374 -11.870 1.00 93.56 90 ASP A O 1
ATOM 727 N N . LEU A 1 91 ? 12.171 -4.993 -10.370 1.00 94.88 91 LEU A N 1
ATOM 728 C CA . LEU A 1 91 ? 12.219 -3.802 -11.214 1.00 94.88 91 LEU A CA 1
ATOM 729 C C . LEU A 1 91 ? 13.661 -3.407 -11.565 1.00 94.88 91 LEU A C 1
ATOM 731 O O . LEU A 1 91 ? 13.944 -3.142 -12.731 1.00 94.88 91 LEU A O 1
ATOM 735 N N . LYS A 1 92 ? 14.586 -3.441 -10.598 1.00 94.12 92 LYS A N 1
ATOM 736 C CA . LYS A 1 92 ? 16.026 -3.209 -10.824 1.00 94.12 92 LYS A CA 1
ATOM 737 C C . LYS A 1 92 ? 16.639 -4.239 -11.776 1.00 94.12 92 LYS A C 1
ATOM 739 O O . LYS A 1 92 ? 17.431 -3.888 -12.653 1.00 94.12 92 LYS A O 1
ATOM 744 N N . LEU A 1 93 ? 16.261 -5.510 -11.639 1.00 95.50 93 LEU A N 1
ATOM 745 C CA . LEU A 1 93 ? 16.708 -6.567 -12.544 1.00 95.50 93 LEU A CA 1
ATOM 746 C C . LEU A 1 93 ? 16.157 -6.374 -13.964 1.00 95.50 93 LEU A C 1
ATOM 748 O O . LEU A 1 93 ? 16.898 -6.521 -14.935 1.00 95.50 93 LEU A O 1
ATOM 752 N N . ILE A 1 94 ? 14.874 -6.026 -14.098 1.00 95.88 94 ILE A N 1
ATOM 753 C CA . ILE A 1 94 ? 14.249 -5.748 -15.398 1.00 95.88 94 ILE A CA 1
ATOM 754 C C . ILE A 1 94 ? 14.930 -4.547 -16.060 1.00 95.88 94 ILE A C 1
ATOM 756 O O . ILE A 1 94 ? 15.283 -4.632 -17.234 1.00 95.88 94 ILE A O 1
ATOM 760 N N . HIS A 1 95 ? 15.147 -3.459 -15.314 1.00 96.50 95 HIS A N 1
ATOM 761 C CA . HIS A 1 95 ? 15.809 -2.249 -15.809 1.00 96.50 95 HIS A CA 1
ATOM 762 C C . HIS A 1 95 ? 17.211 -2.554 -16.343 1.00 96.50 95 HIS A C 1
ATOM 764 O O . HIS A 1 95 ? 17.444 -2.405 -17.541 1.00 96.50 95 HIS A O 1
ATOM 770 N N . SER A 1 96 ? 18.093 -3.109 -15.507 1.00 94.94 96 SER A N 1
ATOM 771 C CA . SER A 1 96 ? 19.462 -3.458 -15.919 1.00 94.94 96 SER A CA 1
ATOM 772 C C . SER A 1 96 ? 19.502 -4.425 -17.111 1.00 94.94 96 SER A C 1
ATOM 774 O O . SER A 1 96 ? 20.323 -4.273 -18.015 1.00 94.94 96 SER A O 1
ATOM 776 N N . SER A 1 97 ? 18.587 -5.398 -17.171 1.00 96.25 97 SER A N 1
ATOM 777 C CA . SER A 1 97 ? 18.493 -6.332 -18.303 1.00 96.25 97 SER A CA 1
ATOM 778 C C . SER A 1 97 ? 18.107 -5.633 -19.609 1.00 96.25 97 SER A C 1
ATOM 780 O O . SER A 1 97 ? 18.649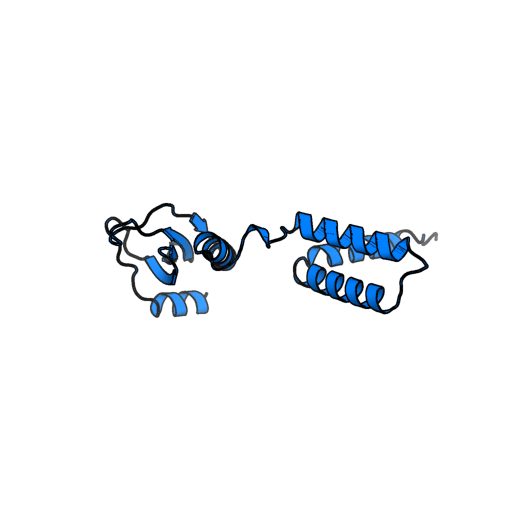 -5.959 -20.665 1.00 96.25 97 SER A O 1
ATOM 782 N N . LEU A 1 98 ? 17.187 -4.668 -19.552 1.00 96.50 98 LEU A N 1
ATOM 783 C CA . LEU A 1 98 ? 16.753 -3.891 -20.712 1.00 96.50 98 LEU A CA 1
ATOM 784 C C . LEU A 1 98 ? 17.830 -2.909 -21.185 1.00 96.50 98 LEU A C 1
ATOM 786 O O . LEU A 1 98 ? 18.064 -2.832 -22.390 1.00 96.50 98 LEU A O 1
ATOM 790 N N . VAL A 1 99 ? 18.523 -2.227 -20.267 1.00 94.00 99 VAL A N 1
ATOM 791 C CA . VAL A 1 99 ? 19.675 -1.364 -20.593 1.00 94.00 99 VAL A CA 1
ATOM 792 C C . VAL A 1 99 ? 20.754 -2.170 -21.320 1.00 94.00 99 VAL A C 1
ATOM 794 O O . VAL A 1 99 ? 21.185 -1.795 -22.411 1.00 94.00 99 VAL A O 1
ATOM 797 N N . ASN A 1 100 ? 21.117 -3.338 -20.780 1.00 93.88 100 ASN A N 1
ATOM 798 C CA . ASN A 1 100 ? 22.083 -4.237 -21.413 1.00 93.88 100 ASN A CA 1
ATOM 799 C C . ASN A 1 100 ? 21.615 -4.722 -22.790 1.00 93.88 100 ASN A C 1
ATOM 801 O O . ASN A 1 100 ? 22.397 -4.752 -23.738 1.00 93.88 100 ASN A O 1
ATOM 805 N N . TYR A 1 101 ? 20.341 -5.095 -22.924 1.00 94.06 101 TYR A N 1
ATOM 806 C CA . TYR A 1 101 ? 19.790 -5.553 -24.197 1.00 94.06 101 TYR A CA 1
ATOM 807 C C . TYR A 1 101 ? 19.865 -4.471 -25.282 1.00 94.06 101 TYR A C 1
ATOM 809 O O . TYR A 1 101 ? 20.247 -4.779 -26.410 1.00 94.06 101 TYR A O 1
ATOM 817 N N . VAL A 1 102 ? 19.562 -3.213 -24.943 1.00 93.12 102 VAL A N 1
ATOM 818 C CA . VAL A 1 102 ? 19.700 -2.077 -25.868 1.00 93.12 102 VAL A CA 1
ATOM 819 C C . VAL A 1 102 ? 21.166 -1.854 -26.245 1.00 93.12 102 VAL A C 1
ATOM 821 O O . VAL A 1 102 ? 21.468 -1.728 -27.428 1.00 93.12 102 VAL A O 1
ATOM 824 N N . GLY A 1 103 ? 22.084 -1.871 -25.272 1.00 88.94 103 GLY A N 1
ATOM 825 C CA . GLY A 1 103 ? 23.515 -1.665 -25.527 1.00 88.94 103 GLY A CA 1
ATOM 826 C C . GLY A 1 103 ? 24.166 -2.761 -26.381 1.00 88.94 103 GLY A C 1
ATOM 827 O O . GLY A 1 103 ? 25.087 -2.484 -27.147 1.00 88.94 103 GLY A O 1
ATOM 828 N N . LEU A 1 104 ? 23.685 -4.004 -26.279 1.00 91.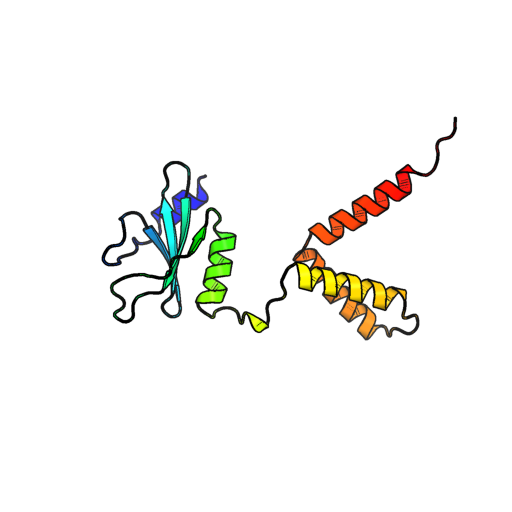94 104 LEU A N 1
ATOM 829 C CA . LEU A 1 104 ? 24.247 -5.155 -26.996 1.00 91.94 104 LEU A CA 1
ATOM 830 C C . LEU A 1 104 ? 23.569 -5.437 -28.346 1.00 91.94 104 LEU A C 1
ATOM 832 O O . LEU A 1 104 ? 24.171 -6.089 -29.203 1.00 91.94 104 LEU A O 1
ATOM 836 N N . ASN A 1 105 ? 22.329 -4.986 -28.561 1.00 90.12 105 ASN A N 1
ATOM 837 C CA . ASN A 1 105 ? 21.573 -5.285 -29.777 1.00 90.12 105 ASN A CA 1
ATOM 838 C C . ASN A 1 105 ? 21.567 -4.116 -30.776 1.00 90.12 105 ASN A C 1
ATOM 840 O O . ASN A 1 105 ? 20.657 -3.291 -30.792 1.00 90.12 105 ASN A O 1
ATOM 844 N N . GLY A 1 106 ? 22.532 -4.116 -31.699 1.00 84.44 106 GLY A N 1
ATOM 845 C CA . GLY A 1 106 ? 22.637 -3.101 -32.756 1.00 84.44 106 GLY A CA 1
ATOM 846 C C . GLY A 1 106 ? 21.562 -3.148 -33.855 1.00 84.44 106 GLY A C 1
ATOM 847 O O . GLY A 1 106 ? 21.554 -2.273 -34.714 1.00 84.44 106 GLY A O 1
ATOM 848 N N . ASN A 1 107 ? 20.661 -4.140 -33.856 1.00 92.38 107 ASN A N 1
ATOM 849 C CA . ASN A 1 107 ? 19.596 -4.296 -34.861 1.00 92.38 107 ASN A CA 1
ATOM 850 C C . ASN A 1 107 ? 18.193 -4.056 -34.281 1.00 92.38 107 ASN A C 1
ATOM 852 O O . ASN A 1 107 ? 17.196 -4.575 -34.795 1.00 92.38 107 ASN A O 1
ATOM 856 N N . LEU A 1 108 ? 18.101 -3.301 -33.189 1.00 93.00 108 LEU A N 1
ATOM 857 C CA . LEU A 1 108 ? 16.827 -2.966 -32.577 1.00 93.00 108 LEU A CA 1
ATOM 858 C C . LEU A 1 108 ? 15.992 -2.092 -33.524 1.00 93.00 108 LEU A C 1
ATOM 860 O O . LEU A 1 108 ? 16.470 -1.097 -34.065 1.00 93.00 108 LEU A O 1
ATOM 864 N N . ASN A 1 109 ? 14.730 -2.463 -33.747 1.00 94.69 109 ASN A N 1
ATOM 865 C CA . ASN A 1 109 ? 13.839 -1.612 -34.529 1.00 94.69 109 ASN A CA 1
ATOM 866 C C . ASN A 1 109 ? 13.300 -0.460 -33.661 1.00 94.69 109 ASN A C 1
ATOM 868 O O . ASN A 1 109 ? 13.177 -0.578 -32.442 1.00 94.69 109 ASN A O 1
ATOM 872 N N . TYR A 1 110 ? 12.893 0.628 -34.316 1.00 92.69 110 TYR A N 1
ATOM 873 C CA . TYR A 1 110 ? 12.388 1.836 -33.653 1.00 92.69 110 TYR A CA 1
ATOM 874 C C . TYR A 1 110 ? 11.212 1.582 -32.693 1.00 92.69 110 TYR A C 1
ATOM 876 O O . TYR A 1 110 ? 11.071 2.248 -31.667 1.00 92.69 110 TYR A O 1
ATOM 884 N N . LYS A 1 111 ? 10.327 0.634 -33.026 1.00 96.19 111 LYS A N 1
ATOM 885 C CA . LYS A 1 111 ? 9.151 0.337 -32.199 1.00 96.19 111 LYS A CA 1
ATOM 886 C C . LYS A 1 111 ? 9.569 -0.295 -30.872 1.00 96.19 111 LYS A C 1
ATOM 888 O O . LYS A 1 111 ? 9.022 0.082 -29.836 1.00 96.19 111 LYS A O 1
ATOM 893 N N . ASP A 1 112 ? 10.519 -1.219 -30.916 1.00 94.56 112 ASP A N 1
ATOM 894 C CA . ASP A 1 112 ? 11.026 -1.911 -29.735 1.00 94.56 112 ASP A CA 1
ATOM 895 C C . ASP A 1 112 ? 11.876 -0.974 -28.874 1.00 94.56 112 ASP A C 1
ATOM 897 O O . ASP A 1 112 ? 11.680 -0.933 -27.663 1.00 94.56 112 ASP A O 1
ATOM 901 N N . GLU A 1 113 ? 12.724 -0.143 -29.487 1.00 93.81 113 GLU A N 1
ATOM 902 C CA . GLU A 1 113 ? 13.509 0.884 -28.785 1.00 93.81 113 GLU A CA 1
ATOM 903 C C . GLU A 1 113 ? 12.606 1.836 -27.990 1.00 93.81 113 GLU A C 1
ATOM 905 O O . GLU A 1 113 ? 12.781 2.031 -26.787 1.00 93.81 113 GLU A O 1
ATOM 910 N N . LYS A 1 114 ? 11.557 2.356 -28.636 1.00 95.19 114 LYS A N 1
ATOM 911 C CA . LYS A 1 114 ? 10.583 3.240 -27.988 1.00 95.19 114 LYS A CA 1
ATOM 912 C C . LYS A 1 114 ? 9.809 2.540 -26.869 1.00 95.19 114 LYS A C 1
ATOM 914 O O . LYS A 1 114 ? 9.509 3.156 -25.846 1.00 95.19 114 LYS A O 1
ATOM 919 N N . ALA A 1 115 ? 9.443 1.273 -27.067 1.00 97.06 115 ALA A N 1
ATOM 920 C CA . ALA A 1 115 ? 8.741 0.497 -26.051 1.00 97.06 115 ALA A CA 1
ATOM 921 C C . ALA A 1 115 ? 9.627 0.260 -24.821 1.00 97.06 115 ALA A C 1
ATOM 923 O O . ALA A 1 115 ? 9.159 0.448 -23.699 1.00 97.06 115 ALA A O 1
ATOM 924 N N . ILE A 1 116 ? 10.897 -0.094 -25.034 1.00 97.12 116 ILE A N 1
ATOM 925 C CA . ILE A 1 116 ? 11.880 -0.293 -23.967 1.00 97.12 116 ILE A CA 1
ATOM 926 C C . ILE A 1 116 ? 12.128 1.016 -23.219 1.00 97.12 116 ILE A C 1
ATOM 928 O O . ILE A 1 116 ? 12.007 1.022 -21.997 1.00 97.12 116 ILE A O 1
ATOM 932 N N . GLY A 1 117 ? 12.354 2.129 -23.924 1.00 96.00 117 GLY A N 1
ATOM 933 C CA . GLY A 1 117 ? 12.522 3.444 -23.297 1.00 96.00 117 GLY A CA 1
ATOM 934 C C . GLY A 1 117 ? 11.349 3.811 -22.381 1.00 96.00 117 GLY A C 1
ATOM 935 O O . GLY A 1 117 ? 11.549 4.160 -21.223 1.00 96.00 117 GLY A O 1
ATOM 936 N N . SER A 1 118 ? 10.107 3.603 -22.834 1.00 97.44 118 SER A N 1
ATOM 937 C CA . SER A 1 118 ? 8.923 3.857 -21.999 1.00 97.44 118 SER A CA 1
ATOM 938 C C . SER A 1 118 ? 8.822 2.939 -20.772 1.00 97.44 118 SER A C 1
ATOM 940 O O . SER A 1 118 ? 8.209 3.316 -19.770 1.00 97.44 118 SER A O 1
ATOM 942 N N . ILE A 1 119 ? 9.362 1.719 -20.839 1.00 96.69 119 ILE A N 1
ATOM 943 C CA . ILE A 1 119 ? 9.424 0.816 -19.684 1.00 96.69 119 ILE A CA 1
ATOM 944 C C . ILE A 1 119 ? 10.477 1.313 -18.692 1.00 96.69 119 ILE A C 1
ATOM 946 O O . ILE A 1 119 ? 10.163 1.404 -17.507 1.00 96.69 119 ILE A O 1
ATOM 950 N N . LEU A 1 120 ? 11.674 1.669 -19.165 1.00 95.94 120 LEU A N 1
ATOM 951 C CA . LEU A 1 120 ? 12.760 2.192 -18.331 1.00 95.94 120 LEU A CA 1
ATOM 952 C C . LEU A 1 120 ? 12.316 3.447 -17.568 1.00 95.94 120 LEU A C 1
ATOM 954 O O . LEU A 1 120 ? 12.364 3.445 -16.341 1.00 95.94 120 LEU A O 1
ATOM 958 N N . GLU A 1 121 ? 11.720 4.425 -18.260 1.00 95.19 121 GLU A N 1
ATOM 959 C CA . GLU A 1 121 ? 11.182 5.650 -17.643 1.00 95.19 121 GLU A CA 1
ATOM 960 C C . GLU A 1 121 ? 10.180 5.348 -16.516 1.00 95.19 121 GLU A C 1
ATOM 962 O O . GLU A 1 121 ? 10.197 5.966 -15.451 1.00 95.19 121 GLU A O 1
ATOM 967 N N . LYS A 1 122 ? 9.282 4.373 -16.721 1.00 95.75 122 LYS A N 1
ATOM 968 C CA . LYS A 1 122 ? 8.310 3.977 -15.690 1.00 95.75 122 LYS A CA 1
ATOM 969 C C . LYS A 1 122 ? 8.989 3.336 -14.490 1.00 95.75 122 LYS A C 1
ATOM 971 O O . LYS A 1 122 ? 8.568 3.591 -13.365 1.00 95.75 122 LYS A O 1
ATOM 976 N N . ILE A 1 123 ? 9.993 2.493 -14.720 1.00 95.38 123 ILE A N 1
ATOM 977 C CA . ILE A 1 123 ? 10.731 1.841 -13.640 1.00 95.38 123 ILE A CA 1
ATOM 978 C C . ILE A 1 123 ? 11.510 2.881 -12.834 1.00 95.38 123 ILE A C 1
ATOM 980 O O . ILE A 1 123 ? 11.434 2.862 -11.612 1.00 95.38 123 ILE A O 1
ATOM 984 N N . GLU A 1 124 ? 12.177 3.823 -13.492 1.00 93.75 124 GLU A N 1
ATOM 985 C CA . GLU A 1 124 ? 12.942 4.901 -12.853 1.00 93.75 124 GLU A CA 1
ATOM 986 C C . GLU A 1 124 ? 12.064 5.843 -12.020 1.00 93.75 124 GLU A C 1
ATOM 988 O O . GLU A 1 124 ? 12.486 6.325 -10.970 1.00 93.75 124 GLU A O 1
ATOM 993 N N . LEU A 1 125 ? 10.814 6.067 -12.441 1.00 92.06 125 LEU A N 1
ATOM 994 C CA . LEU A 1 125 ? 9.828 6.802 -11.644 1.00 92.06 125 LEU A CA 1
ATOM 995 C C . LEU A 1 125 ? 9.393 6.033 -10.388 1.00 92.06 125 LEU A C 1
ATOM 997 O O . LEU A 1 125 ? 9.100 6.655 -9.367 1.00 92.06 125 LEU A O 1
ATOM 1001 N N . ILE A 1 126 ? 9.315 4.701 -10.462 1.00 90.94 126 ILE A N 1
ATOM 1002 C CA . ILE A 1 126 ? 8.921 3.841 -9.335 1.00 90.94 126 ILE A CA 1
ATOM 1003 C C . ILE A 1 126 ? 10.100 3.615 -8.376 1.00 90.94 126 ILE A C 1
ATOM 1005 O O . ILE A 1 126 ? 9.897 3.591 -7.165 1.00 90.94 126 ILE A O 1
ATOM 1009 N N . VAL A 1 127 ? 11.315 3.467 -8.910 1.00 91.25 127 VAL A N 1
ATOM 1010 C CA . VAL A 1 127 ? 12.554 3.166 -8.178 1.00 91.25 127 VAL A CA 1
ATOM 1011 C C . VAL A 1 127 ? 13.609 4.240 -8.482 1.00 91.25 127 VAL A C 1
ATOM 1013 O O . VAL A 1 127 ? 14.568 4.000 -9.224 1.00 91.25 127 VAL A O 1
ATOM 1016 N N . PRO A 1 128 ? 13.459 5.453 -7.920 1.00 86.75 128 PRO A N 1
ATOM 1017 C CA . PRO A 1 128 ? 14.342 6.582 -8.211 1.00 86.75 128 PRO A CA 1
ATOM 1018 C C . PRO A 1 128 ? 15.793 6.370 -7.750 1.00 86.75 128 PRO A C 1
ATOM 1020 O O . PRO A 1 128 ? 16.676 7.147 -8.107 1.00 86.75 128 PRO A O 1
ATOM 1023 N N . GLU A 1 129 ? 16.068 5.355 -6.928 1.00 88.38 129 GLU A N 1
ATOM 1024 C CA . GLU A 1 129 ? 17.404 4.925 -6.499 1.00 88.38 129 GLU A CA 1
ATOM 1025 C C . GLU A 1 129 ? 18.288 4.502 -7.675 1.00 88.38 129 GLU A C 1
ATOM 1027 O O . GLU A 1 129 ? 19.506 4.653 -7.578 1.00 88.38 129 GLU A O 1
ATOM 1032 N N . ILE A 1 130 ? 17.692 3.984 -8.756 1.00 86.25 130 ILE A N 1
ATOM 1033 C CA . ILE A 1 130 ? 18.407 3.541 -9.963 1.00 86.25 130 ILE A CA 1
ATOM 1034 C C . ILE A 1 130 ? 19.165 4.724 -10.575 1.00 86.25 130 ILE A C 1
ATOM 1036 O O . ILE A 1 130 ? 20.389 4.696 -10.659 1.00 86.25 130 ILE A O 1
ATOM 1040 N N . LEU A 1 131 ? 18.460 5.830 -10.827 1.00 78.94 131 LEU A N 1
ATOM 1041 C CA . LEU A 1 131 ? 19.042 7.062 -11.373 1.00 78.94 131 LEU A CA 1
ATOM 1042 C C . LEU A 1 131 ? 20.086 7.715 -10.457 1.00 78.94 131 LEU A C 1
ATOM 1044 O O . LEU A 1 131 ? 20.893 8.529 -10.904 1.00 78.94 131 LEU A O 1
ATOM 1048 N N . ARG A 1 132 ? 20.033 7.448 -9.146 1.00 74.81 132 ARG A N 1
ATOM 1049 C CA . ARG A 1 132 ? 21.021 7.994 -8.206 1.00 74.81 132 ARG A CA 1
ATOM 1050 C C . ARG A 1 132 ? 22.345 7.251 -8.286 1.00 74.81 132 ARG A C 1
ATOM 1052 O O . ARG A 1 132 ? 23.369 7.908 -8.170 1.00 74.81 132 ARG A O 1
ATOM 1059 N N . HIS A 1 133 ? 22.323 5.934 -8.485 1.00 66.00 133 HIS A N 1
ATOM 1060 C CA . HIS A 1 133 ? 23.552 5.156 -8.640 1.00 66.00 133 HIS A CA 1
ATOM 1061 C C . HIS A 1 133 ? 24.263 5.509 -9.945 1.00 66.00 133 HIS A C 1
ATOM 1063 O O . HIS A 1 133 ? 25.437 5.847 -9.889 1.00 66.00 133 HIS A O 1
ATOM 1069 N N . GLU A 1 134 ? 23.540 5.579 -11.067 1.00 66.06 134 GLU A N 1
ATOM 1070 C CA . GLU A 1 134 ? 24.117 5.974 -12.365 1.00 66.06 134 GLU A CA 1
ATOM 1071 C C . GLU A 1 134 ? 24.805 7.347 -12.292 1.00 66.06 134 GLU A C 1
ATOM 1073 O O . GLU A 1 134 ? 25.944 7.504 -12.711 1.00 66.06 134 GLU A O 1
ATOM 1078 N N . LYS A 1 135 ? 24.165 8.338 -11.655 1.00 68.88 135 LYS A N 1
ATOM 1079 C CA . LYS A 1 135 ? 24.775 9.665 -11.468 1.00 68.88 135 LYS A CA 1
ATOM 1080 C C . LYS A 1 135 ? 26.012 9.658 -10.575 1.00 68.88 135 LYS A C 1
ATOM 1082 O O . LYS A 1 135 ? 26.876 10.509 -10.764 1.00 68.88 135 LYS A O 1
ATOM 1087 N N . LEU A 1 136 ? 26.063 8.797 -9.556 1.00 61.56 136 LEU A N 1
ATOM 1088 C CA . LEU A 1 136 ? 27.254 8.675 -8.713 1.00 61.56 136 LEU A CA 1
ATOM 1089 C C . LEU A 1 136 ? 28.401 8.018 -9.487 1.00 61.56 136 LEU A C 1
ATOM 1091 O O . LEU A 1 136 ? 29.518 8.512 -9.397 1.00 61.56 136 LEU A O 1
ATOM 1095 N N . GLU A 1 137 ? 28.117 6.977 -10.270 1.00 66.88 137 GLU A N 1
ATOM 1096 C CA . GLU A 1 137 ? 29.101 6.326 -11.144 1.00 66.88 137 GLU A CA 1
ATOM 1097 C C . GLU A 1 137 ? 29.650 7.311 -12.186 1.00 66.88 137 GLU A C 1
ATOM 1099 O O . GLU A 1 137 ? 30.866 7.446 -12.314 1.00 66.88 137 GLU A O 1
ATOM 1104 N N . ASP A 1 138 ? 28.776 8.085 -12.842 1.00 69.44 138 ASP A N 1
ATOM 1105 C CA . ASP A 1 138 ? 29.186 9.141 -13.773 1.00 69.44 138 ASP A CA 1
ATOM 1106 C C . ASP A 1 138 ? 30.096 10.172 -13.085 1.00 69.44 138 ASP A C 1
ATOM 1108 O O . ASP A 1 138 ? 31.130 10.532 -13.636 1.00 69.44 138 ASP A O 1
ATOM 1112 N N . LEU A 1 139 ? 29.746 10.637 -11.875 1.00 67.88 139 LEU A N 1
ATOM 1113 C CA . L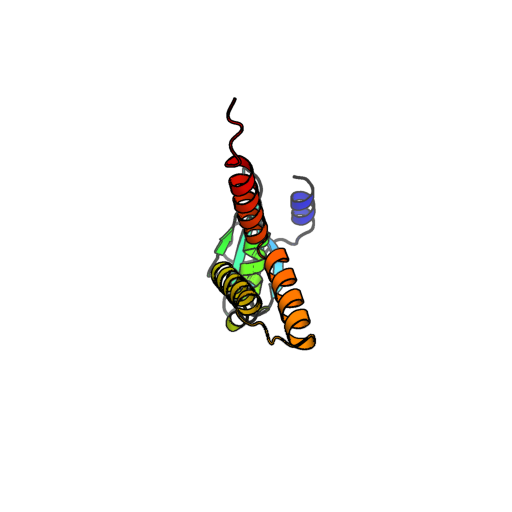EU A 1 139 ? 30.532 11.618 -11.110 1.00 67.88 139 LEU A CA 1
ATOM 1114 C C . LEU A 1 139 ? 31.895 11.082 -10.651 1.00 67.88 139 LEU A C 1
ATOM 1116 O O . LEU A 1 139 ? 32.859 11.846 -10.627 1.00 67.88 139 LEU A O 1
ATOM 1120 N N . GLU A 1 140 ? 31.984 9.804 -10.279 1.00 68.12 140 GLU A N 1
ATOM 1121 C CA . GLU A 1 140 ? 33.248 9.149 -9.920 1.00 68.12 140 GLU A CA 1
ATOM 1122 C C . GLU A 1 140 ? 34.151 8.966 -11.146 1.00 68.12 140 GLU A C 1
ATOM 1124 O O . GLU A 1 140 ? 35.361 9.161 -11.041 1.00 68.12 140 GLU A O 1
ATOM 1129 N N . MET A 1 141 ? 33.572 8.699 -12.322 1.00 58.72 141 MET A N 1
ATOM 1130 C CA . MET A 1 141 ? 34.313 8.629 -13.584 1.00 58.72 141 MET A CA 1
ATOM 1131 C C . MET A 1 141 ? 34.886 9.976 -14.046 1.00 58.72 141 MET A C 1
ATOM 1133 O O . MET A 1 141 ? 35.894 9.950 -14.741 1.00 58.72 141 MET A O 1
ATOM 1137 N N . VAL A 1 142 ? 34.289 11.122 -13.673 1.00 60.88 142 VAL A N 1
ATOM 1138 C CA . VAL A 1 142 ? 34.835 12.473 -13.975 1.00 60.88 142 VAL A CA 1
ATOM 1139 C C . VAL A 1 142 ? 35.828 12.981 -12.913 1.00 60.88 142 VAL A C 1
ATOM 1141 O O . VAL A 1 142 ? 36.414 14.056 -13.048 1.00 60.88 142 VAL A O 1
ATOM 1144 N N . ALA A 1 143 ? 35.958 12.277 -11.786 1.00 59.72 143 ALA A N 1
ATOM 1145 C CA . ALA A 1 143 ? 36.853 12.669 -10.696 1.00 59.72 143 ALA A CA 1
ATOM 1146 C C . ALA A 1 143 ? 38.260 12.053 -10.824 1.00 59.72 143 ALA A C 1
ATOM 1148 O O . ALA A 1 143 ? 39.173 12.497 -10.125 1.00 59.72 143 ALA A O 1
ATOM 1149 N N . ASP A 1 144 ? 38.437 11.065 -11.709 1.00 57.66 144 ASP A N 1
ATOM 1150 C CA . ASP A 1 144 ? 39.695 10.336 -11.941 1.00 57.66 144 ASP A CA 1
ATOM 1151 C C . ASP A 1 144 ? 40.506 10.889 -13.138 1.00 57.66 144 ASP A C 1
ATOM 1153 O O . ASP A 1 144 ? 41.574 10.385 -13.474 1.00 57.66 144 ASP A O 1
ATOM 1157 N N . ASP A 1 145 ? 40.056 11.988 -13.755 1.00 55.00 145 ASP A N 1
ATOM 1158 C CA . ASP A 1 145 ? 40.664 12.643 -14.928 1.00 55.00 145 ASP A CA 1
ATOM 1159 C C . ASP A 1 145 ? 42.020 13.325 -14.650 1.00 55.00 145 ASP A C 1
ATOM 1161 O O . ASP A 1 145 ? 42.484 14.114 -15.472 1.00 55.00 145 ASP A O 1
ATOM 1165 N N . GLY A 1 146 ? 42.648 13.070 -13.499 1.00 57.44 146 GLY A N 1
ATOM 1166 C CA . GLY A 1 146 ? 44.016 13.485 -13.199 1.00 57.44 146 GLY A CA 1
ATOM 1167 C C . GLY A 1 146 ? 44.312 14.962 -13.480 1.00 57.44 146 GLY A C 1
ATOM 1168 O O . GLY A 1 146 ? 44.951 15.297 -14.477 1.00 57.44 146 GLY A O 1
ATOM 1169 N N . ILE A 1 147 ? 43.975 15.860 -12.546 1.00 52.19 147 ILE A N 1
ATOM 1170 C CA . ILE A 1 147 ? 44.767 17.094 -12.431 1.00 52.19 147 ILE A CA 1
ATOM 1171 C C . ILE A 1 147 ? 46.121 16.694 -11.830 1.00 52.19 147 ILE A C 1
ATOM 1173 O O . ILE A 1 147 ? 46.322 16.753 -10.617 1.00 52.19 147 ILE A O 1
ATOM 1177 N N . GLU A 1 148 ? 47.042 16.253 -12.685 1.00 47.66 148 GLU A N 1
ATOM 1178 C CA . GLU A 1 148 ? 48.470 16.306 -12.383 1.00 47.66 148 GLU A CA 1
ATOM 1179 C C . GLU A 1 148 ? 48.921 17.775 -12.487 1.00 47.66 148 GLU A C 1
ATOM 1181 O O . GLU A 1 148 ? 48.800 18.404 -13.542 1.00 47.66 148 GLU A O 1
ATOM 1186 N N . LEU A 1 149 ? 49.384 18.333 -11.361 1.00 41.12 149 LEU A N 1
ATOM 1187 C CA . LEU A 1 149 ? 50.187 19.563 -11.300 1.00 41.12 149 LEU A CA 1
ATOM 1188 C C . LEU A 1 149 ? 51.654 19.257 -11.612 1.00 41.12 149 LEU A C 1
ATOM 1190 O O . LEU A 1 149 ? 52.150 18.231 -11.094 1.00 41.12 149 LEU A O 1
#

Secondary structure (DSSP, 8-state):
-HHHHHHHHHSPBPP-TTPPTTEE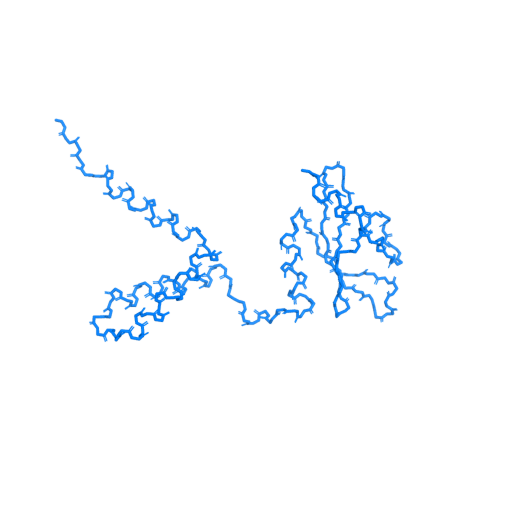EEEEETTEEEEEEEETTEEEEEEEEE-TTSSSEEEEEEESSHHHHHHHHHHHTTSS-GGGPPPHHHHHHHHHHHHHHHHH-TT--HHHHHHHHHHHHHHHHH-THHHHHHHHHHHHHTT-S----